Protein AF-A0A9R1K3N6-F1 (afdb_monomer_lite)

Secondary structure (DSSP, 8-state):
---TTSS------PPPPHHHHHHHHHHHHHHHT----TT--HHHHHTSGGGGG--HHHHHH-

Foldseek 3Di:
DDDPPPDDDDDDDDADDLVVQLVLLVVLCVVVVPDDDPPDDSSVVSPDPVNRPDHSVNSNVD

Sequence (62 aa):
LLRPGRLGQKYFVPSPSANERHSILKALIRSQRKPVSCTVDLDAFARRAECNNLSGADLASW

Radius of gyration: 15.61 Å; chains: 1; bounding box: 27×24×49 Å

Organism: Triticum aestivum (NCBI:txid4565)

InterPro domains:
  IPR027417 P-loop containing nucleoside triphosphate hydrolase [G3DSA:3.40.50.300] (1-15)
  IPR055278 Cell division control protein 48 homolog C [PTHR48470] (1-61)

pLDDT: mean 85.79, std 9.13, range [61.16, 95.19]

Structure (mmCIF, N/CA/C/O backbone):
data_AF-A0A9R1K3N6-F1
#
_entry.id   AF-A0A9R1K3N6-F1
#
loop_
_atom_site.group_PDB
_atom_site.id
_atom_site.type_symbol
_atom_site.label_atom_id
_atom_site.label_alt_id
_atom_site.label_comp_id
_atom_site.label_asym_id
_atom_site.label_entity_id
_atom_site.label_seq_id
_atom_site.pdbx_PDB_ins_code
_atom_site.Cartn_x
_atom_site.Cartn_y
_atom_site.Cartn_z
_atom_site.occupancy
_atom_site.B_iso_or_equiv
_atom_site.auth_seq_id
_atom_site.auth_comp_id
_atom_site.auth_asym_id
_atom_site.auth_atom_id
_atom_site.pdbx_PDB_model_num
ATOM 1 N N . LEU A 1 1 ? -3.914 -4.309 29.114 1.00 61.16 1 LEU A N 1
ATOM 2 C CA . LEU A 1 1 ? -3.922 -2.825 29.059 1.00 61.16 1 LEU A CA 1
ATOM 3 C C . LEU A 1 1 ? -5.181 -2.305 28.339 1.00 61.16 1 LEU A C 1
ATOM 5 O O . LEU A 1 1 ? -5.083 -1.535 27.400 1.00 61.16 1 LEU A O 1
ATOM 9 N N . LEU A 1 2 ? -6.381 -2.723 28.765 1.00 63.28 2 LEU A N 1
ATOM 10 C CA . LEU A 1 2 ? -7.660 -2.299 28.173 1.00 63.28 2 LEU A CA 1
ATOM 11 C C . LEU A 1 2 ? -8.684 -2.141 29.307 1.00 63.28 2 LEU A C 1
ATOM 13 O O . LEU A 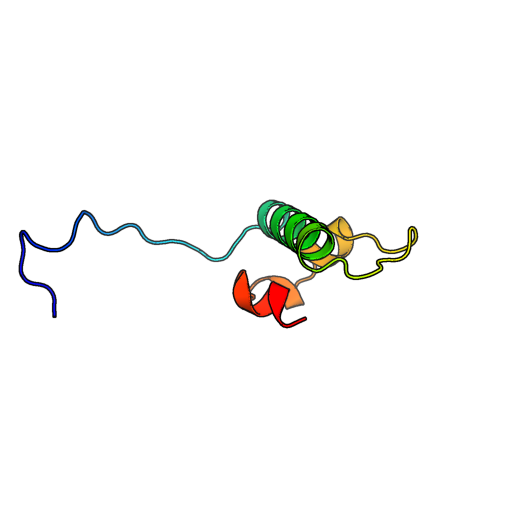1 2 ? -9.420 -3.072 29.614 1.00 63.28 2 LEU A O 1
ATOM 17 N N . ARG A 1 3 ? -8.673 -0.988 29.990 1.00 67.50 3 ARG A N 1
ATOM 18 C CA . ARG A 1 3 ? -9.765 -0.620 30.904 1.00 67.50 3 ARG A CA 1
ATOM 19 C C . ARG A 1 3 ? -10.902 -0.013 30.069 1.00 67.50 3 ARG A C 1
ATOM 21 O O . ARG A 1 3 ? -10.623 0.922 29.310 1.00 67.50 3 ARG A O 1
ATOM 28 N N . PRO A 1 4 ? -12.143 -0.514 30.183 1.00 61.38 4 PRO A N 1
ATOM 29 C CA . PRO A 1 4 ? -13.306 0.103 29.551 1.00 61.38 4 PRO A CA 1
ATOM 30 C C . PRO A 1 4 ? -13.403 1.590 29.935 1.00 61.38 4 PRO A C 1
ATOM 32 O O . PRO A 1 4 ? -13.183 1.933 31.093 1.00 61.38 4 PRO A O 1
ATOM 35 N N . GLY A 1 5 ? -13.668 2.470 28.962 1.00 66.44 5 GLY A N 1
ATOM 36 C CA . GLY A 1 5 ? -13.821 3.921 29.173 1.00 66.44 5 GLY A CA 1
ATOM 37 C C . GLY A 1 5 ? -12.603 4.798 28.841 1.00 66.44 5 GLY A C 1
ATOM 38 O O . GLY A 1 5 ? -12.722 6.017 28.882 1.00 66.44 5 GLY A O 1
ATOM 39 N N . ARG A 1 6 ? -11.444 4.220 28.481 1.00 71.12 6 ARG A N 1
ATOM 40 C CA . ARG A 1 6 ? -10.232 4.983 28.084 1.00 71.12 6 ARG A CA 1
ATOM 41 C C . ARG A 1 6 ? -9.807 4.827 26.624 1.00 71.12 6 ARG A C 1
ATOM 43 O O . ARG A 1 6 ? -9.050 5.654 26.131 1.00 71.12 6 ARG A O 1
ATOM 50 N N . LEU A 1 7 ? -10.229 3.753 25.962 1.00 68.06 7 LEU A N 1
ATOM 51 C CA . LEU A 1 7 ? -9.881 3.440 24.576 1.00 68.06 7 LEU A CA 1
ATOM 52 C C . LEU A 1 7 ? -11.189 3.214 23.814 1.00 68.06 7 LEU A C 1
ATOM 54 O O . LEU A 1 7 ? -12.029 2.437 24.268 1.00 68.06 7 LEU A O 1
ATOM 58 N N . GLY A 1 8 ? -11.373 3.964 22.724 1.00 72.50 8 GLY A N 1
ATOM 59 C CA . GLY A 1 8 ? -12.584 3.960 21.901 1.00 72.50 8 GLY A CA 1
ATOM 60 C C . GLY A 1 8 ? -12.862 2.617 21.221 1.00 72.50 8 GLY A C 1
ATOM 61 O O . GLY A 1 8 ? -12.103 1.657 21.369 1.00 72.50 8 GLY A O 1
ATOM 62 N N . GLN A 1 9 ? -13.978 2.563 20.487 1.00 74.88 9 GLN A N 1
ATOM 63 C CA . GLN A 1 9 ? -14.422 1.374 19.755 1.00 74.88 9 GLN A CA 1
ATOM 64 C C . GLN A 1 9 ? -13.283 0.742 18.946 1.00 74.88 9 GLN A C 1
ATOM 66 O O . GLN A 1 9 ? -12.488 1.436 18.310 1.00 74.88 9 GLN A O 1
ATOM 71 N N . LYS A 1 10 ? -13.201 -0.589 18.994 1.00 74.56 10 LYS A N 1
ATOM 72 C CA . LYS A 1 10 ? -12.161 -1.344 18.294 1.00 74.56 10 LYS A CA 1
ATOM 73 C C . LYS A 1 10 ? -12.533 -1.449 16.820 1.00 74.56 10 LYS A C 1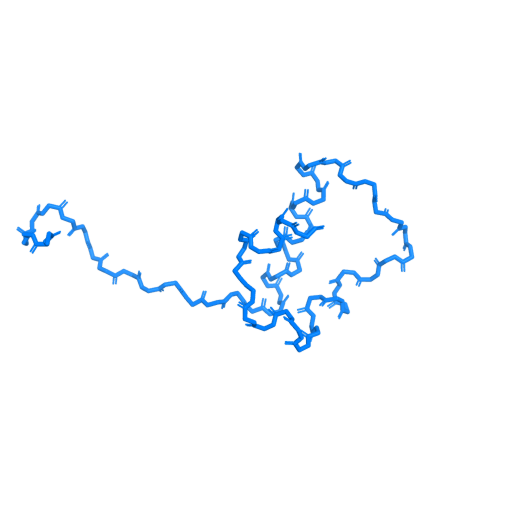
ATOM 75 O O . LYS A 1 10 ? -13.497 -2.129 16.484 1.00 74.56 10 LYS A O 1
ATOM 80 N N . TYR A 1 11 ? -11.731 -0.830 15.963 1.00 82.00 11 TYR A N 1
ATOM 81 C CA . TYR A 1 11 ? -11.802 -1.030 14.521 1.00 82.00 11 TYR A CA 1
ATOM 82 C C . TYR A 1 11 ? -10.625 -1.886 14.075 1.00 82.00 11 TYR A C 1
ATOM 84 O O . TYR A 1 11 ? -9.474 -1.600 14.406 1.00 82.00 11 TYR A O 1
ATOM 92 N N . PHE A 1 12 ? -10.929 -2.959 13.352 1.00 85.62 12 PHE A N 1
ATOM 93 C CA . PHE A 1 12 ? -9.921 -3.781 12.702 1.00 85.62 12 PHE A CA 1
ATOM 94 C C . PHE A 1 12 ? -9.605 -3.190 11.329 1.00 85.62 12 PHE A C 1
ATOM 96 O O . PHE A 1 12 ? -10.521 -2.881 10.569 1.00 85.62 12 PHE A O 1
ATOM 103 N N . VAL A 1 13 ? -8.319 -3.050 11.017 1.00 86.31 13 VAL A N 1
ATOM 104 C CA . VAL A 1 13 ? -7.854 -2.604 9.702 1.00 86.31 13 VAL A CA 1
ATOM 105 C C . VAL A 1 13 ? -7.266 -3.820 8.986 1.00 86.31 13 VAL A C 1
ATOM 107 O O . VAL A 1 13 ? -6.249 -4.341 9.449 1.00 86.31 13 VAL A O 1
ATOM 110 N N . PRO A 1 14 ? -7.902 -4.313 7.909 1.00 88.81 14 PRO A N 1
ATOM 111 C CA . PRO A 1 14 ? -7.359 -5.416 7.128 1.00 88.81 14 PRO A CA 1
ATOM 112 C C . PRO A 1 14 ? -6.156 -4.964 6.290 1.00 88.81 14 PRO A C 1
ATOM 114 O O . PRO A 1 14 ? -5.904 -3.770 6.118 1.00 88.81 14 PRO A O 1
ATOM 117 N N . SER A 1 15 ? -5.434 -5.933 5.725 1.00 89.19 15 SER A N 1
ATOM 118 C CA . SER A 1 15 ? -4.425 -5.655 4.701 1.00 89.19 15 SER A CA 1
ATOM 119 C C . SER A 1 15 ? -5.051 -4.935 3.499 1.00 89.19 15 SER A C 1
ATOM 121 O O . SER A 1 15 ? -6.186 -5.248 3.127 1.00 89.19 15 SER A O 1
ATOM 123 N N . PRO A 1 16 ? -4.322 -3.999 2.867 1.00 93.12 16 PRO A N 1
ATOM 124 C CA . PRO A 1 16 ? -4.850 -3.225 1.755 1.00 93.12 16 PRO A CA 1
ATOM 125 C C . PRO A 1 16 ? -5.149 -4.111 0.541 1.00 93.12 16 PRO A C 1
ATOM 127 O O . PRO A 1 16 ? -4.355 -4.977 0.153 1.00 93.12 16 PRO A O 1
ATOM 130 N N . SER A 1 17 ? -6.277 -3.837 -0.107 1.00 93.44 17 SER A N 1
ATOM 131 C CA . SER A 1 17 ? -6.637 -4.381 -1.417 1.00 93.44 17 SER A CA 1
ATOM 132 C C . SER A 1 17 ? -5.667 -3.913 -2.507 1.00 93.44 17 SER A C 1
ATOM 134 O O . SER A 1 17 ? -4.945 -2.933 -2.339 1.00 93.44 17 SER A O 1
ATOM 136 N N . ALA A 1 18 ? -5.669 -4.562 -3.675 1.00 93.81 18 ALA A N 1
ATOM 137 C CA . ALA A 1 18 ? -4.793 -4.170 -4.786 1.00 93.81 18 ALA A CA 1
ATOM 138 C C . ALA A 1 18 ? -4.951 -2.687 -5.196 1.00 93.81 18 ALA A C 1
ATOM 140 O O . ALA A 1 18 ? -3.957 -2.005 -5.440 1.00 93.81 18 ALA A O 1
ATOM 141 N N . ASN A 1 19 ? -6.179 -2.160 -5.191 1.00 94.19 19 ASN A N 1
ATOM 142 C CA . ASN A 1 19 ? -6.451 -0.756 -5.525 1.00 94.19 19 ASN A CA 1
ATOM 143 C C . ASN A 1 19 ? -5.910 0.210 -4.455 1.00 94.19 19 ASN A C 1
ATOM 145 O O . ASN A 1 19 ? -5.374 1.277 -4.770 1.00 94.19 19 ASN A O 1
ATOM 149 N N . GLU A 1 20 ? -6.021 -0.169 -3.181 1.00 94.31 20 GLU A N 1
ATOM 150 C CA . GLU A 1 20 ? -5.465 0.606 -2.069 1.00 94.31 20 GLU A CA 1
ATOM 151 C C . GLU A 1 20 ? -3.938 0.565 -2.092 1.00 94.31 20 GLU A C 1
ATOM 153 O O . GLU A 1 20 ? -3.307 1.607 -1.941 1.00 94.31 20 GLU A O 1
ATOM 158 N N . ARG A 1 21 ? -3.331 -0.592 -2.388 1.00 95.19 21 ARG A N 1
ATOM 159 C CA . ARG A 1 21 ? -1.878 -0.717 -2.584 1.00 95.19 21 ARG A CA 1
ATOM 160 C C . ARG A 1 21 ? -1.382 0.189 -3.705 1.00 95.19 21 ARG A C 1
ATOM 162 O O . ARG A 1 21 ? -0.402 0.899 -3.511 1.00 95.19 21 ARG A O 1
ATOM 169 N N . HIS A 1 22 ? -2.078 0.241 -4.839 1.00 94.69 22 HIS A N 1
ATOM 170 C CA . HIS A 1 22 ? -1.751 1.167 -5.927 1.00 94.69 22 HIS A CA 1
ATOM 171 C C . HIS A 1 22 ? -1.827 2.635 -5.465 1.00 94.69 22 HIS A C 1
ATOM 173 O O . HIS A 1 22 ? -0.925 3.427 -5.749 1.00 94.69 22 HIS A O 1
ATOM 179 N N . SER A 1 23 ? -2.856 2.999 -4.697 1.00 94.62 23 SER A N 1
ATOM 180 C CA . SER A 1 23 ? -2.994 4.351 -4.136 1.00 94.62 23 SER A CA 1
ATOM 181 C C . SER A 1 23 ? -1.870 4.691 -3.149 1.00 94.62 23 SER A C 1
ATOM 183 O O . SER A 1 23 ? -1.309 5.786 -3.212 1.00 94.62 23 SER A O 1
ATOM 185 N N . ILE A 1 24 ? -1.490 3.742 -2.289 1.00 93.62 24 ILE A N 1
ATOM 186 C CA . ILE A 1 24 ? -0.366 3.866 -1.351 1.00 93.62 24 ILE A CA 1
ATOM 187 C C . ILE A 1 24 ? 0.945 4.061 -2.121 1.00 93.62 24 ILE A C 1
ATOM 189 O O . ILE A 1 24 ? 1.670 5.013 -1.847 1.00 93.62 24 ILE A O 1
ATOM 193 N N . LEU A 1 25 ? 1.222 3.233 -3.132 1.00 92.75 25 LEU A N 1
ATOM 194 C CA . LEU A 1 25 ? 2.423 3.342 -3.968 1.00 92.75 25 LEU A CA 1
ATOM 195 C C . LEU A 1 25 ? 2.511 4.707 -4.662 1.00 92.75 25 LEU A C 1
ATOM 197 O O . LEU A 1 25 ? 3.551 5.362 -4.611 1.00 92.75 25 LEU A O 1
ATOM 201 N N . LYS A 1 26 ? 1.406 5.193 -5.240 1.00 92.56 26 LYS A N 1
ATOM 202 C CA . LYS A 1 26 ? 1.337 6.544 -5.824 1.00 92.56 26 LYS A CA 1
ATOM 203 C C . LYS A 1 26 ? 1.635 7.636 -4.799 1.00 92.56 26 LYS A C 1
ATOM 205 O O . LYS A 1 26 ? 2.383 8.571 -5.096 1.00 92.56 26 LYS A O 1
ATOM 210 N N . ALA A 1 27 ? 1.060 7.531 -3.603 1.00 93.56 27 ALA A N 1
ATOM 211 C CA . ALA A 1 27 ? 1.289 8.492 -2.531 1.00 93.56 27 ALA A CA 1
ATOM 212 C C . ALA A 1 27 ? 2.756 8.494 -2.072 1.00 93.56 27 ALA A C 1
ATOM 214 O O . ALA A 1 27 ? 3.323 9.570 -1.886 1.00 93.56 27 ALA A O 1
ATOM 215 N N . LEU A 1 28 ? 3.377 7.317 -1.950 1.00 92.31 28 LEU A N 1
ATOM 216 C CA . LEU A 1 28 ? 4.778 7.149 -1.555 1.00 92.31 28 LEU A CA 1
ATOM 217 C C . LEU A 1 28 ? 5.746 7.724 -2.587 1.00 92.31 28 LEU A C 1
ATOM 219 O O . LEU A 1 28 ? 6.641 8.483 -2.229 1.00 92.31 28 LEU A O 1
ATOM 223 N N . ILE A 1 29 ? 5.532 7.447 -3.873 1.00 91.88 29 ILE A N 1
ATOM 224 C CA . ILE A 1 29 ? 6.354 8.004 -4.957 1.00 91.88 29 ILE A CA 1
ATOM 225 C C . ILE A 1 29 ? 6.318 9.534 -4.923 1.00 91.88 29 ILE A C 1
ATOM 227 O O . ILE A 1 29 ? 7.357 10.193 -5.006 1.00 91.88 29 ILE A O 1
ATOM 231 N N . ARG A 1 30 ? 5.124 10.106 -4.731 1.00 90.06 30 ARG A N 1
ATOM 232 C CA . ARG A 1 30 ? 4.932 11.556 -4.628 1.00 90.06 30 ARG A CA 1
ATOM 233 C C . ARG A 1 30 ? 5.565 12.145 -3.363 1.00 90.06 30 ARG A C 1
ATOM 235 O O . ARG A 1 30 ? 6.154 13.221 -3.446 1.00 90.06 30 ARG A O 1
ATOM 242 N N . SER A 1 31 ? 5.431 11.494 -2.206 1.00 91.25 31 SER A N 1
ATOM 243 C CA . SER A 1 31 ? 5.910 12.025 -0.920 1.00 91.25 31 SER A CA 1
ATOM 244 C C . SER A 1 31 ? 7.421 11.879 -0.741 1.00 91.25 31 SER A C 1
ATOM 246 O O . SER A 1 31 ? 8.070 12.808 -0.268 1.00 91.25 31 SER A O 1
ATOM 248 N N . GLN A 1 32 ? 7.990 10.754 -1.174 1.00 88.38 32 GLN A N 1
ATOM 249 C CA . GLN A 1 32 ? 9.419 10.448 -1.069 1.00 88.38 32 GLN A CA 1
ATOM 250 C C . GLN A 1 32 ? 10.228 10.969 -2.266 1.00 88.38 32 GLN A C 1
ATOM 252 O O . GLN A 1 32 ? 11.449 10.844 -2.277 1.00 88.38 32 GLN A O 1
ATOM 257 N N . ARG A 1 33 ? 9.562 11.538 -3.285 1.00 84.44 33 ARG A N 1
ATOM 258 C CA . ARG A 1 33 ? 10.165 11.969 -4.559 1.00 84.44 33 ARG A CA 1
ATOM 259 C C . ARG A 1 33 ? 11.037 10.880 -5.201 1.00 84.44 33 ARG A C 1
ATOM 261 O O . ARG A 1 33 ? 12.063 11.189 -5.807 1.00 84.44 33 ARG A O 1
ATOM 268 N N . LYS A 1 34 ? 10.636 9.608 -5.074 1.00 81.88 34 LYS A N 1
ATOM 269 C CA . LYS A 1 34 ? 11.339 8.497 -5.726 1.00 81.88 34 LYS A CA 1
ATOM 270 C C . LYS A 1 34 ? 11.172 8.645 -7.245 1.00 81.88 34 LYS A C 1
ATOM 272 O O . LYS A 1 34 ? 10.033 8.697 -7.711 1.00 81.88 34 LYS A O 1
ATOM 277 N N . PRO A 1 35 ? 12.260 8.732 -8.030 1.00 83.31 35 PRO A N 1
ATOM 278 C CA . PRO A 1 35 ? 12.148 8.775 -9.479 1.00 83.31 35 PRO A CA 1
ATOM 279 C C . PRO A 1 35 ? 11.647 7.416 -9.969 1.00 83.31 35 PRO A C 1
ATOM 281 O O . PRO A 1 35 ? 12.327 6.402 -9.829 1.00 83.31 35 PRO A O 1
ATOM 284 N N . VAL A 1 36 ? 10.440 7.395 -10.526 1.00 85.75 36 VAL A N 1
ATOM 285 C CA . VAL A 1 36 ? 9.857 6.206 -11.149 1.00 85.75 36 VAL A CA 1
ATOM 286 C C . VAL A 1 36 ? 9.787 6.446 -12.648 1.00 85.75 36 VAL A C 1
ATOM 288 O O . VAL A 1 36 ? 9.318 7.491 -13.094 1.00 85.75 36 VAL A O 1
ATOM 291 N N . SER A 1 37 ? 10.299 5.489 -13.422 1.00 87.19 37 SER A N 1
ATOM 292 C CA . SER A 1 37 ? 10.261 5.554 -14.882 1.00 87.19 37 SER A CA 1
ATOM 293 C C . SER A 1 37 ? 8.819 5.510 -15.390 1.00 87.19 37 SER A C 1
ATOM 295 O O . SER A 1 37 ? 7.988 4.779 -14.852 1.00 87.19 37 SER A O 1
ATOM 297 N N . CYS A 1 38 ? 8.546 6.215 -16.489 1.00 80.75 38 CYS A N 1
ATOM 298 C CA . CYS A 1 38 ? 7.262 6.205 -17.199 1.00 80.75 38 CYS A CA 1
ATOM 299 C C . CYS A 1 38 ? 6.842 4.797 -17.657 1.00 80.75 38 CYS A C 1
ATOM 301 O O . CYS A 1 38 ? 5.683 4.564 -17.978 1.00 80.75 38 CYS A O 1
ATOM 303 N N . THR A 1 39 ? 7.801 3.871 -17.725 1.00 88.69 39 THR A N 1
ATOM 304 C CA . THR A 1 39 ? 7.606 2.478 -18.139 1.00 88.69 39 THR A CA 1
ATOM 305 C C . THR A 1 39 ? 7.139 1.566 -17.005 1.00 88.69 39 THR A C 1
ATOM 307 O O . THR A 1 39 ? 6.849 0.398 -17.252 1.00 88.69 39 THR A O 1
ATOM 310 N N . VAL A 1 40 ? 7.116 2.046 -15.757 1.00 88.62 40 VAL A N 1
ATOM 311 C CA . VAL A 1 40 ? 6.715 1.237 -14.602 1.00 88.62 40 VAL A CA 1
ATOM 312 C C . VAL A 1 40 ? 5.199 1.267 -14.454 1.00 88.62 40 VAL A C 1
ATOM 314 O O . VAL A 1 40 ? 4.611 2.301 -14.140 1.00 88.62 40 VAL A O 1
ATOM 317 N N . ASP A 1 41 ? 4.575 0.102 -14.614 1.00 91.25 41 ASP A N 1
ATOM 318 C C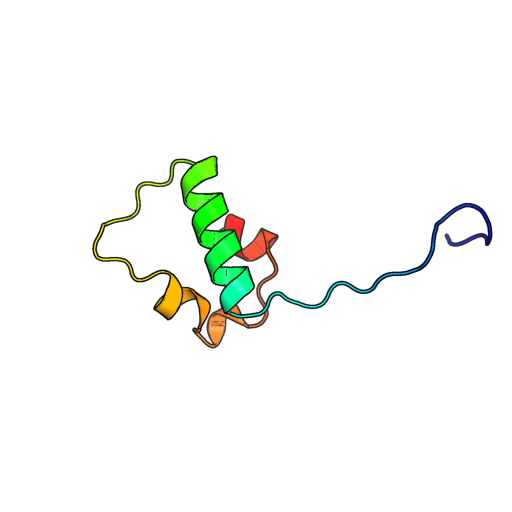A . ASP A 1 41 ? 3.159 -0.089 -14.318 1.00 91.25 41 ASP A CA 1
ATOM 319 C C . ASP A 1 41 ? 2.954 -0.424 -12.830 1.00 91.25 41 ASP A C 1
ATOM 321 O O . ASP A 1 41 ? 3.166 -1.552 -12.369 1.00 91.25 41 ASP A O 1
ATOM 325 N N . LEU A 1 42 ? 2.545 0.591 -12.065 1.00 90.25 42 LEU A N 1
ATOM 326 C CA . LEU A 1 42 ? 2.254 0.468 -10.635 1.00 90.25 42 LEU A CA 1
ATOM 327 C C . LEU A 1 42 ? 0.991 -0.350 -10.350 1.00 90.25 42 LEU A C 1
ATOM 329 O O . LEU A 1 42 ? 0.894 -0.942 -9.274 1.00 90.25 42 LEU A O 1
ATOM 333 N N . ASP A 1 43 ? 0.031 -0.392 -11.276 1.00 92.25 43 ASP A N 1
ATOM 334 C CA . ASP A 1 43 ? -1.197 -1.169 -11.100 1.00 92.25 43 ASP A CA 1
ATOM 335 C C . ASP A 1 43 ? -0.892 -2.661 -11.244 1.00 92.25 43 ASP A C 1
ATOM 337 O O . ASP A 1 43 ? -1.263 -3.466 -10.384 1.00 92.25 43 ASP A O 1
ATOM 341 N N . ALA A 1 44 ? -0.109 -3.018 -12.268 1.00 92.81 44 ALA A N 1
ATOM 342 C CA . ALA A 1 44 ? 0.391 -4.377 -12.446 1.00 92.81 44 ALA A CA 1
ATOM 343 C C . ALA A 1 44 ? 1.226 -4.834 -11.242 1.00 92.81 44 ALA A C 1
ATOM 345 O O . ALA A 1 44 ? 1.086 -5.972 -10.794 1.00 92.81 44 ALA A O 1
ATOM 346 N N . PHE A 1 45 ? 2.062 -3.953 -10.681 1.00 89.81 45 PHE A N 1
ATOM 347 C CA . PHE A 1 45 ? 2.826 -4.250 -9.468 1.00 89.81 45 PHE A CA 1
ATOM 348 C C . PHE A 1 45 ? 1.917 -4.469 -8.250 1.00 89.81 45 PHE A C 1
ATOM 350 O O . PHE A 1 45 ? 2.045 -5.476 -7.559 1.00 89.81 45 PHE A O 1
ATOM 357 N N . ALA A 1 46 ? 0.942 -3.588 -8.017 1.00 91.94 46 ALA A N 1
ATOM 358 C CA . ALA A 1 46 ? 0.038 -3.680 -6.871 1.00 91.94 46 ALA A CA 1
ATOM 359 C C . ALA A 1 46 ? -0.820 -4.962 -6.857 1.00 91.94 46 ALA A C 1
ATOM 361 O O . ALA A 1 46 ? -1.257 -5.405 -5.788 1.00 91.94 46 ALA A O 1
ATOM 362 N N . ARG A 1 47 ? -1.059 -5.570 -8.026 1.00 94.38 47 ARG A N 1
ATOM 363 C CA . ARG A 1 47 ? -1.816 -6.823 -8.191 1.00 94.38 47 ARG A CA 1
ATOM 364 C C . ARG A 1 47 ? -0.984 -8.093 -8.024 1.00 94.38 47 ARG A C 1
ATOM 366 O O . ARG A 1 47 ? -1.566 -9.177 -8.004 1.00 94.38 47 ARG A O 1
ATOM 373 N N . ARG A 1 48 ? 0.343 -7.996 -7.907 1.00 93.25 48 ARG A N 1
ATOM 374 C CA . ARG A 1 48 ? 1.201 -9.176 -7.740 1.00 93.25 48 ARG A CA 1
ATOM 375 C C . ARG A 1 48 ? 0.859 -9.923 -6.458 1.00 93.25 48 ARG A C 1
ATOM 377 O O . ARG A 1 48 ? 0.557 -9.315 -5.429 1.00 93.25 48 ARG A O 1
ATOM 384 N N . ALA A 1 49 ? 0.954 -11.249 -6.518 1.00 89.94 49 ALA A N 1
ATOM 385 C CA . ALA A 1 49 ? 0.686 -12.109 -5.371 1.00 89.94 49 ALA A CA 1
ATOM 386 C C . ALA A 1 49 ? 1.657 -11.838 -4.210 1.00 89.94 49 ALA A C 1
ATOM 388 O O . ALA A 1 49 ? 1.248 -11.903 -3.052 1.00 89.94 49 ALA A O 1
ATOM 389 N N . GLU A 1 50 ? 2.901 -11.444 -4.515 1.00 88.12 50 GLU A N 1
ATOM 390 C CA . GLU A 1 50 ? 3.901 -11.046 -3.514 1.00 88.12 50 GLU A CA 1
ATOM 391 C C . GLU A 1 50 ? 3.426 -9.876 -2.635 1.00 88.12 50 GLU A C 1
ATOM 393 O O . GLU A 1 50 ? 3.796 -9.786 -1.467 1.00 88.1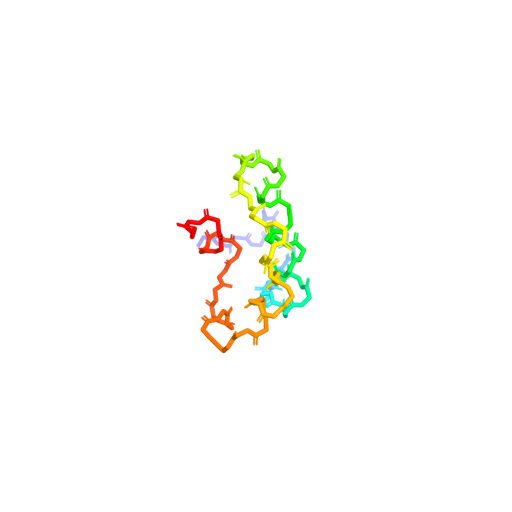2 50 GLU A O 1
ATOM 398 N N . CYS A 1 51 ? 2.568 -8.998 -3.166 1.00 88.38 51 CYS A N 1
ATOM 399 C CA . CYS A 1 51 ? 2.090 -7.811 -2.462 1.00 88.38 51 CYS A CA 1
ATOM 400 C C . CYS A 1 51 ? 0.880 -8.069 -1.551 1.00 88.38 51 CYS A C 1
ATOM 402 O O . CYS A 1 51 ? 0.465 -7.164 -0.828 1.00 88.38 51 CYS A O 1
ATOM 404 N N . ASN A 1 52 ? 0.289 -9.269 -1.569 1.00 86.38 52 ASN A N 1
ATOM 405 C CA . ASN A 1 52 ? -0.974 -9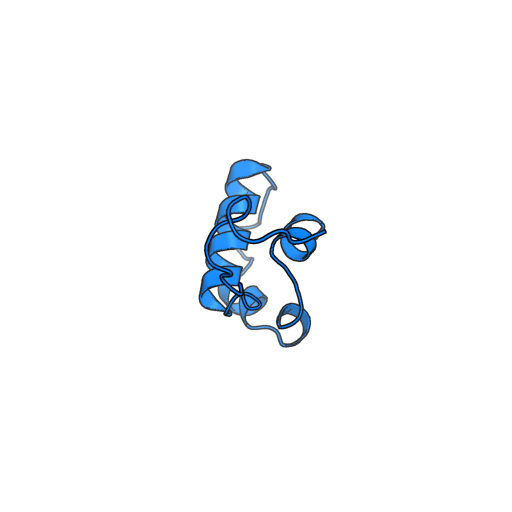.541 -0.873 1.00 86.38 52 ASN A CA 1
ATOM 406 C C . ASN A 1 52 ? -0.881 -9.483 0.658 1.00 86.38 52 ASN A C 1
ATOM 408 O O . ASN A 1 52 ? -1.882 -9.192 1.308 1.00 86.38 52 ASN A O 1
ATOM 412 N N . ASN A 1 53 ? 0.305 -9.714 1.220 1.00 85.94 53 ASN A N 1
ATOM 413 C CA . ASN A 1 53 ? 0.542 -9.698 2.666 1.00 85.94 53 ASN A CA 1
ATOM 414 C C . ASN A 1 53 ? 1.375 -8.494 3.122 1.00 85.94 53 ASN A C 1
ATOM 416 O O . ASN A 1 53 ? 1.831 -8.468 4.261 1.00 85.94 53 ASN A O 1
ATOM 420 N N . LEU A 1 54 ? 1.583 -7.511 2.243 1.00 88.44 54 LEU A N 1
ATOM 421 C CA . LEU A 1 54 ? 2.340 -6.311 2.573 1.00 88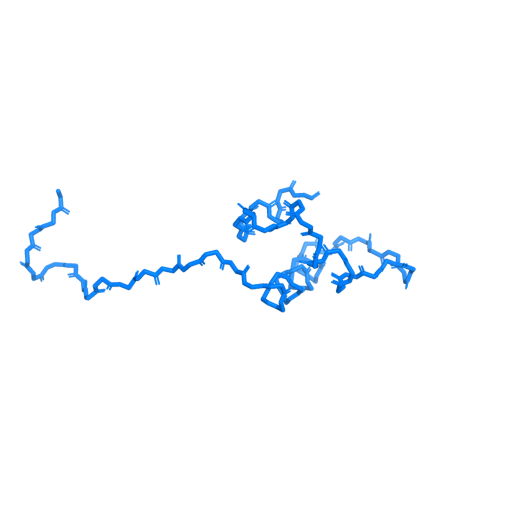.44 54 LEU A CA 1
ATOM 422 C C . LEU A 1 54 ? 1.426 -5.277 3.225 1.00 88.44 54 LEU A C 1
ATOM 424 O O . LEU A 1 54 ? 0.367 -4.924 2.695 1.00 88.44 54 LEU A O 1
ATOM 428 N N . SER A 1 55 ? 1.857 -4.765 4.371 1.00 90.12 55 SER A N 1
ATOM 429 C CA . SER A 1 55 ? 1.268 -3.580 4.978 1.00 90.12 55 SER A CA 1
ATOM 430 C C . SER A 1 55 ? 1.673 -2.320 4.206 1.00 90.12 55 SER A C 1
ATOM 432 O O . SER A 1 55 ? 2.600 -2.318 3.393 1.00 90.12 55 SER A O 1
ATOM 434 N N . GLY A 1 56 ? 1.013 -1.197 4.496 1.00 86.94 56 GLY A N 1
ATOM 435 C CA . GLY A 1 56 ? 1.421 0.097 3.941 1.00 86.94 56 GLY A CA 1
ATOM 436 C C . GLY A 1 56 ? 2.858 0.496 4.309 1.00 86.94 56 GLY A C 1
ATOM 437 O O . GLY A 1 56 ? 3.496 1.213 3.544 1.00 86.94 56 GLY A O 1
ATOM 438 N N . ALA A 1 57 ? 3.381 0.010 5.442 1.00 89.38 57 ALA A N 1
ATOM 439 C CA . ALA A 1 57 ? 4.765 0.243 5.844 1.00 89.38 57 ALA A CA 1
ATOM 440 C C . ALA A 1 57 ? 5.744 -0.596 5.010 1.00 89.38 57 ALA A C 1
ATOM 442 O O . ALA A 1 57 ? 6.749 -0.064 4.547 1.00 89.38 57 ALA A O 1
ATOM 443 N N . ASP A 1 58 ? 5.414 -1.861 4.736 1.00 91.06 58 ASP A N 1
ATOM 444 C CA . ASP A 1 58 ? 6.251 -2.730 3.898 1.00 91.06 58 ASP A CA 1
ATOM 445 C C . ASP A 1 58 ? 6.363 -2.184 2.467 1.00 91.06 58 ASP A C 1
ATOM 447 O O . ASP A 1 58 ? 7.439 -2.203 1.874 1.00 91.06 58 ASP A O 1
ATOM 451 N N . LEU A 1 59 ? 5.274 -1.612 1.935 1.00 87.62 59 LEU A N 1
ATOM 452 C CA . LEU A 1 59 ? 5.282 -0.916 0.642 1.00 87.62 59 LEU A CA 1
ATOM 453 C C . LEU A 1 59 ? 6.161 0.345 0.640 1.00 87.62 59 LEU A C 1
ATOM 455 O O . LEU A 1 59 ? 6.627 0.750 -0.420 1.00 87.62 59 LEU A O 1
ATOM 459 N N . ALA A 1 60 ? 6.371 0.977 1.797 1.00 87.12 60 ALA A N 1
ATOM 460 C CA . ALA A 1 60 ? 7.199 2.176 1.937 1.00 87.12 60 ALA A CA 1
ATOM 461 C C . ALA A 1 60 ? 8.692 1.869 2.109 1.00 87.12 60 ALA A C 1
ATOM 463 O O . ALA A 1 60 ? 9.527 2.715 1.778 1.00 87.12 60 ALA A O 1
ATOM 464 N N . SER A 1 61 ? 9.015 0.690 2.645 1.00 83.12 61 SER A N 1
ATOM 465 C CA . SER A 1 61 ? 10.384 0.180 2.795 1.00 83.12 61 SER A CA 1
ATOM 466 C C . SER A 1 61 ? 10.945 -0.447 1.518 1.00 83.12 61 SER A C 1
ATOM 468 O O . SER A 1 61 ? 12.147 -0.696 1.453 1.00 83.12 61 SER A O 1
ATOM 470 N N . TRP A 1 62 ? 10.088 -0.680 0.526 1.00 67.31 62 TRP A N 1
ATOM 471 C CA . TRP A 1 62 ? 10.454 -1.096 -0.825 1.00 67.31 62 TRP A CA 1
ATOM 472 C C . TRP A 1 62 ? 11.048 0.081 -1.616 1.00 67.31 62 TRP A C 1
ATOM 474 O O . TRP A 1 62 ? 12.117 -0.070 -2.243 1.00 67.31 62 TRP A O 1
#